Protein AF-A0AAU9XNC3-F1 (afdb_monomer)

Organism: NCBI:txid46732

Nearest PDB structures (foldseek):
  1m6x-assembly1_D  TM=5.503E-01  e=9.439E+00  Saccharomyces cerevisiae

Sequence (58 aa):
MGITREAALSVAVTSGWISDPATGMITPKKTELPQKEIPLTSEQELALLTDYVSFLEN

Radius of gyration: 22.18 Å; Cα contacts (8 Å, |Δi|>4): 28; chains: 1; bounding b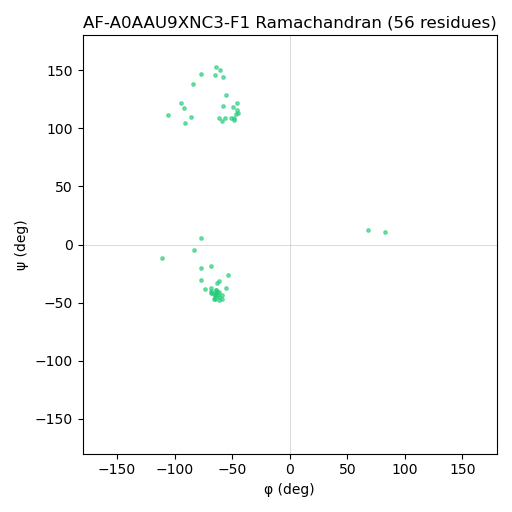ox: 48×37×47 Å

Structure (mmCIF, N/CA/C/O backbone):
data_AF-A0AAU9XNC3-F1
#
_entry.id   AF-A0AAU9XNC3-F1
#
loop_
_atom_site.group_PDB
_atom_site.id
_atom_site.type_symbol
_atom_site.label_atom_id
_atom_site.label_alt_id
_atom_site.label_comp_id
_atom_site.label_asym_id
_atom_site.label_entity_id
_atom_site.label_seq_id
_atom_site.pdbx_PDB_ins_code
_atom_site.Cartn_x
_atom_site.Cartn_y
_atom_site.Cartn_z
_atom_site.occupancy
_atom_site.B_iso_or_equiv
_atom_site.auth_seq_id
_atom_site.auth_comp_id
_atom_site.auth_asym_id
_atom_site.auth_atom_id
_atom_site.pdbx_PDB_model_num
ATOM 1 N N . MET A 1 1 ? 12.914 -22.575 -16.930 1.00 46.75 1 MET A N 1
ATOM 2 C CA . MET A 1 1 ? 13.277 -21.669 -18.039 1.00 46.75 1 MET A CA 1
ATOM 3 C C . MET A 1 1 ? 12.997 -20.262 -17.564 1.00 46.75 1 MET A C 1
ATOM 5 O O . MET A 1 1 ? 11.844 -19.947 -17.303 1.00 46.75 1 MET A O 1
ATOM 9 N N . GLY A 1 2 ? 14.064 -19.514 -17.284 1.00 58.84 2 GLY A N 1
ATOM 10 C CA . GLY A 1 2 ? 13.991 -18.176 -16.705 1.00 58.84 2 GLY A CA 1
ATOM 11 C C . GLY A 1 2 ? 13.315 -17.198 -17.657 1.00 58.84 2 GLY A C 1
ATOM 12 O O . GLY A 1 2 ? 13.431 -17.324 -18.874 1.00 58.84 2 GLY A O 1
ATOM 13 N N . ILE A 1 3 ? 12.577 -16.259 -17.077 1.00 74.00 3 ILE A N 1
ATOM 14 C CA . ILE A 1 3 ? 11.922 -15.167 -17.788 1.00 74.00 3 ILE A CA 1
ATOM 15 C C . ILE A 1 3 ? 12.987 -14.354 -18.551 1.00 74.00 3 ILE A C 1
ATOM 17 O O . ILE A 1 3 ? 14.120 -14.217 -18.081 1.00 74.00 3 ILE A O 1
ATOM 21 N N . THR A 1 4 ? 12.654 -13.847 -19.739 1.00 78.75 4 THR A N 1
ATOM 22 C CA . THR A 1 4 ? 13.579 -13.005 -20.510 1.00 78.75 4 THR A CA 1
ATOM 23 C C . THR A 1 4 ? 13.863 -11.708 -19.758 1.00 78.75 4 THR A C 1
ATOM 25 O O . THR A 1 4 ? 13.043 -11.246 -18.961 1.00 78.75 4 THR A O 1
ATOM 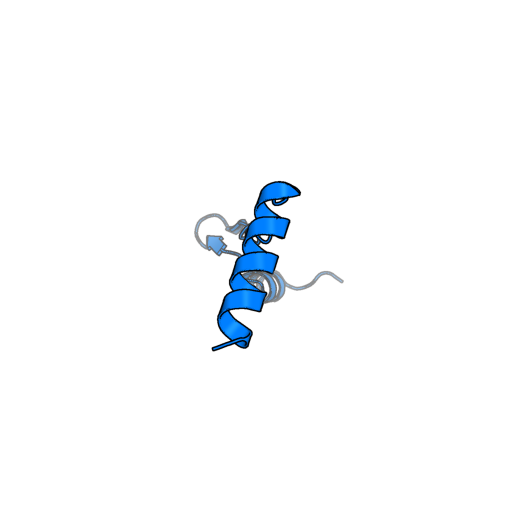28 N N . ARG A 1 5 ? 15.035 -11.106 -19.980 1.00 72.81 5 ARG A N 1
ATOM 29 C CA . ARG A 1 5 ? 15.453 -9.891 -19.263 1.00 72.81 5 ARG A CA 1
ATOM 30 C C . ARG A 1 5 ? 14.423 -8.771 -19.417 1.00 72.81 5 ARG A C 1
ATOM 32 O O . ARG A 1 5 ? 14.144 -8.046 -18.468 1.00 72.81 5 ARG A O 1
ATOM 39 N N . GLU A 1 6 ? 13.828 -8.677 -20.595 1.00 75.75 6 GLU A N 1
ATOM 40 C CA . GLU A 1 6 ? 12.812 -7.698 -20.963 1.00 75.75 6 GLU A CA 1
ATOM 41 C C . GLU A 1 6 ? 11.512 -7.938 -20.186 1.00 75.75 6 GLU A C 1
ATOM 43 O O . GLU A 1 6 ? 10.918 -6.997 -19.662 1.00 75.75 6 GLU A O 1
ATOM 48 N N . ALA A 1 7 ? 11.110 -9.204 -20.036 1.00 75.88 7 ALA A N 1
ATOM 49 C CA . ALA A 1 7 ? 9.949 -9.577 -19.236 1.00 75.88 7 ALA A CA 1
ATOM 50 C C . ALA A 1 7 ? 10.192 -9.325 -17.738 1.00 75.88 7 ALA A C 1
ATOM 52 O O . ALA A 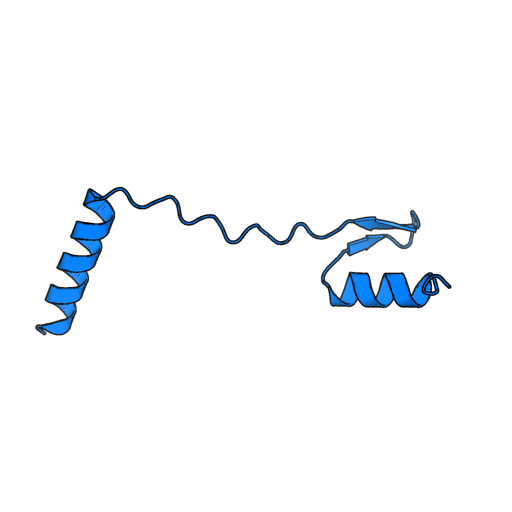1 7 ? 9.311 -8.807 -17.056 1.00 75.88 7 ALA A O 1
ATOM 53 N 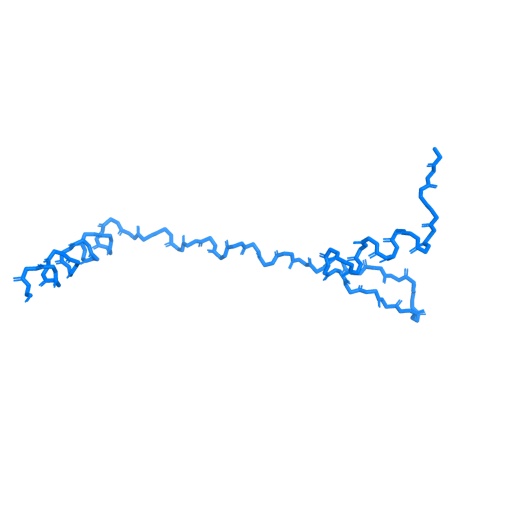N . ALA A 1 8 ? 11.396 -9.617 -17.233 1.00 71.69 8 ALA A N 1
ATOM 54 C CA . ALA A 1 8 ? 11.774 -9.325 -15.848 1.00 71.69 8 ALA A CA 1
ATOM 55 C C . ALA A 1 8 ? 11.743 -7.819 -15.556 1.00 71.69 8 ALA A C 1
ATOM 57 O O . ALA A 1 8 ? 11.217 -7.404 -14.525 1.00 71.69 8 ALA A O 1
ATOM 58 N N . LEU A 1 9 ? 12.268 -7.003 -16.475 1.00 74.44 9 LEU A N 1
ATOM 59 C CA . LEU A 1 9 ? 12.252 -5.545 -16.365 1.00 74.44 9 LEU A CA 1
ATOM 60 C C . LEU A 1 9 ? 10.827 -4.998 -16.402 1.00 74.44 9 LEU A C 1
ATOM 62 O O . LEU A 1 9 ? 10.478 -4.181 -15.555 1.00 74.44 9 LEU A O 1
ATOM 66 N N . SER A 1 10 ? 9.989 -5.483 -17.322 1.00 74.88 10 SER A N 1
ATOM 67 C CA . SER A 1 10 ? 8.583 -5.079 -17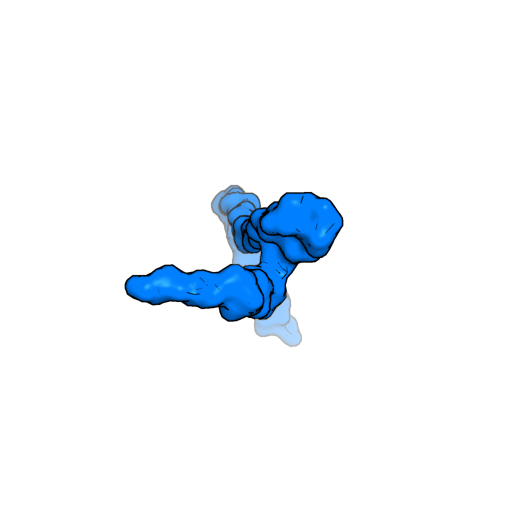.389 1.00 74.88 10 SER A CA 1
ATOM 68 C C . SER A 1 10 ? 7.852 -5.395 -16.087 1.00 74.88 10 SER A C 1
ATOM 70 O O . SER A 1 10 ? 7.179 -4.524 -15.549 1.00 74.88 10 SER A O 1
ATOM 72 N N . VAL A 1 11 ? 8.012 -6.607 -15.544 1.00 74.00 11 VAL A N 1
ATOM 73 C CA . VAL A 1 11 ? 7.375 -7.001 -14.277 1.00 74.00 11 VAL A CA 1
ATOM 74 C C . VAL A 1 11 ? 7.887 -6.150 -13.119 1.00 74.00 11 VAL A C 1
ATOM 76 O O . VAL A 1 11 ? 7.095 -5.721 -12.281 1.00 74.00 11 VAL A O 1
ATOM 79 N N . ALA A 1 12 ? 9.187 -5.862 -13.078 1.00 72.25 12 ALA A N 1
ATOM 80 C CA . ALA A 1 12 ? 9.777 -5.029 -12.043 1.00 72.25 12 ALA A CA 1
ATOM 81 C C . ALA A 1 12 ? 9.258 -3.583 -12.102 1.00 72.25 12 ALA A C 1
ATOM 83 O O . ALA A 1 12 ? 8.818 -3.057 -11.082 1.00 72.25 12 ALA A O 1
ATOM 84 N N . VAL A 1 13 ? 9.223 -2.966 -13.286 1.00 74.19 13 VAL A N 1
ATOM 85 C CA . VAL A 1 13 ? 8.691 -1.606 -13.481 1.00 74.19 13 VAL A CA 1
ATOM 86 C C . VAL A 1 13 ? 7.195 -1.547 -13.161 1.00 74.19 13 VAL A C 1
ATOM 88 O O . VAL A 1 13 ? 6.760 -0.633 -12.461 1.00 74.19 13 VAL A O 1
ATOM 91 N N . THR A 1 14 ? 6.404 -2.542 -13.580 1.00 72.69 14 THR A N 1
ATOM 92 C CA . THR A 1 14 ? 4.982 -2.656 -13.201 1.00 72.69 14 THR A CA 1
ATOM 93 C C . THR A 1 14 ? 4.803 -2.843 -11.691 1.00 72.69 14 THR A C 1
ATOM 95 O O . THR A 1 14 ? 3.859 -2.310 -11.117 1.00 72.69 14 THR A O 1
ATOM 98 N N . SER A 1 15 ? 5.738 -3.527 -11.028 1.00 69.75 15 SER A N 1
ATOM 99 C CA . SER A 1 15 ? 5.789 -3.665 -9.563 1.00 69.75 15 SER A CA 1
ATOM 100 C C . SER A 1 15 ? 6.328 -2.409 -8.860 1.00 69.75 15 SER A C 1
ATOM 102 O O . SER A 1 15 ? 6.541 -2.412 -7.648 1.00 69.75 15 SER A O 1
ATOM 104 N N . GLY A 1 16 ? 6.564 -1.328 -9.610 1.00 66.62 16 GLY A N 1
ATOM 105 C CA . GLY A 1 16 ? 7.006 -0.036 -9.100 1.00 66.62 16 GLY A CA 1
ATOM 106 C C . GLY A 1 16 ? 8.508 0.071 -8.857 1.00 66.62 16 GLY A C 1
ATOM 107 O O . GLY A 1 16 ? 8.932 1.031 -8.220 1.00 66.62 16 GLY A O 1
ATOM 108 N N . TRP A 1 17 ? 9.315 -0.886 -9.318 1.00 72.62 17 TRP A N 1
ATOM 109 C CA . TRP A 1 17 ? 10.770 -0.854 -9.176 1.00 72.62 17 TRP A CA 1
ATOM 110 C C . TRP A 1 17 ? 11.389 0.105 -10.194 1.00 72.62 17 TRP A C 1
ATOM 112 O O . TRP A 1 17 ? 10.896 0.256 -11.312 1.00 72.62 17 TRP A O 1
ATOM 122 N N . ILE A 1 18 ? 12.484 0.754 -9.805 1.00 72.38 18 ILE A N 1
ATOM 123 C CA . ILE A 1 18 ? 13.182 1.715 -10.658 1.00 72.38 18 ILE A CA 1
ATOM 124 C C . ILE A 1 18 ? 14.256 0.948 -11.425 1.00 72.38 18 ILE A C 1
ATOM 126 O O . ILE A 1 18 ? 15.162 0.369 -10.826 1.00 72.38 18 ILE A O 1
ATOM 130 N N . SER A 1 19 ? 14.142 0.913 -12.750 1.00 69.38 19 SER A N 1
ATOM 131 C CA . SER A 1 19 ? 15.176 0.348 -13.615 1.00 69.38 19 SER A CA 1
ATOM 132 C C . SER A 1 19 ? 16.108 1.455 -14.096 1.00 69.38 19 SER A C 1
ATOM 134 O O . SER A 1 19 ? 15.643 2.374 -14.771 1.00 69.38 19 SER A O 1
ATOM 136 N N . ASP A 1 20 ? 17.404 1.341 -13.813 1.00 72.31 20 ASP A N 1
ATOM 137 C CA . ASP A 1 20 ? 18.431 2.226 -14.361 1.00 72.31 20 ASP A CA 1
ATOM 138 C C . ASP A 1 20 ? 18.984 1.625 -15.668 1.00 72.31 20 ASP A C 1
ATOM 140 O O . ASP A 1 20 ? 19.769 0.668 -15.638 1.00 72.31 20 ASP A O 1
ATOM 144 N N . PRO A 1 21 ? 18.610 2.156 -16.850 1.00 65.00 21 PRO A N 1
ATOM 145 C CA . PRO A 1 21 ? 19.013 1.578 -18.133 1.00 65.00 21 PRO A CA 1
ATOM 146 C C . PRO A 1 21 ? 20.515 1.727 -18.424 1.00 65.00 21 PRO A C 1
ATOM 148 O O . PRO A 1 21 ? 21.046 0.989 -19.248 1.00 65.00 21 PRO A O 1
ATOM 151 N N . ALA A 1 22 ? 21.212 2.639 -17.738 1.00 64.19 22 ALA A N 1
ATOM 152 C CA . ALA A 1 22 ? 22.648 2.870 -17.910 1.00 64.19 22 ALA A CA 1
ATOM 153 C C . ALA A 1 22 ? 23.526 1.810 -17.220 1.00 64.19 22 ALA A C 1
ATOM 155 O O . ALA A 1 22 ? 24.617 1.506 -17.693 1.00 64.19 22 ALA A O 1
ATOM 156 N N . THR A 1 23 ? 23.059 1.236 -16.110 1.00 65.62 23 THR A N 1
ATOM 157 C CA . THR A 1 23 ? 23.816 0.258 -15.307 1.00 65.62 23 THR A CA 1
ATOM 158 C C . THR A 1 23 ? 23.226 -1.147 -15.396 1.00 65.62 23 THR A C 1
ATOM 160 O O . THR A 1 23 ? 23.854 -2.112 -14.966 1.00 65.62 23 THR A O 1
ATOM 163 N N . GLY A 1 24 ? 22.019 -1.285 -15.959 1.00 66.69 24 GLY A N 1
ATOM 164 C CA . GLY A 1 24 ? 21.288 -2.548 -15.998 1.00 66.69 24 GLY A CA 1
ATOM 165 C C . GLY A 1 24 ? 20.821 -3.018 -14.620 1.00 66.69 24 GLY A C 1
ATOM 166 O O . GLY A 1 24 ? 20.405 -4.169 -14.493 1.00 66.69 24 GLY A O 1
ATOM 167 N N . MET A 1 25 ? 20.897 -2.150 -13.608 1.00 69.75 25 MET A N 1
ATOM 168 C CA . MET A 1 25 ? 20.445 -2.428 -12.252 1.00 69.75 25 MET A CA 1
ATOM 169 C C . MET A 1 25 ? 18.951 -2.157 -12.137 1.00 69.75 25 MET A C 1
ATOM 171 O O . MET A 1 25 ? 18.430 -1.162 -12.643 1.00 69.75 25 MET A O 1
ATOM 175 N N . ILE A 1 26 ? 18.262 -3.054 -11.441 1.00 71.88 26 ILE A N 1
ATOM 176 C CA . ILE A 1 26 ? 16.894 -2.824 -11.009 1.00 71.88 26 ILE A CA 1
ATOM 177 C C . ILE A 1 26 ? 16.963 -2.551 -9.518 1.00 71.88 26 ILE A C 1
ATOM 179 O O . ILE A 1 26 ? 17.294 -3.443 -8.735 1.00 71.88 26 ILE A O 1
ATOM 183 N N . THR A 1 27 ? 16.673 -1.317 -9.133 1.00 73.00 27 THR A N 1
ATOM 184 C CA . THR A 1 27 ? 16.561 -0.954 -7.730 1.00 73.00 27 THR A CA 1
ATOM 185 C C . THR A 1 27 ? 15.132 -1.270 -7.306 1.00 73.00 27 THR A C 1
ATOM 187 O O . THR A 1 27 ? 14.204 -0.593 -7.769 1.00 73.00 27 THR A O 1
ATOM 190 N N . PRO A 1 28 ? 14.904 -2.295 -6.460 1.00 68.69 28 PRO A N 1
ATOM 191 C CA . PRO A 1 28 ? 13.580 -2.521 -5.919 1.00 68.69 28 PRO A CA 1
ATOM 192 C C . PRO A 1 28 ? 13.181 -1.249 -5.187 1.00 68.69 28 PRO A C 1
ATOM 194 O O . PRO A 1 28 ? 13.867 -0.815 -4.256 1.00 68.69 28 PRO A O 1
ATOM 197 N N . LYS A 1 29 ? 12.088 -0.621 -5.627 1.00 65.12 29 LYS A N 1
ATOM 198 C CA . LYS A 1 29 ? 11.469 0.428 -4.828 1.00 65.12 29 LYS A CA 1
ATOM 199 C C . LYS A 1 29 ? 11.075 -0.296 -3.559 1.00 65.12 29 LYS A C 1
ATOM 201 O O . LYS A 1 29 ? 10.226 -1.183 -3.612 1.00 65.12 29 LYS A O 1
ATOM 206 N N . LYS A 1 30 ? 11.780 -0.011 -2.458 1.00 57.28 30 LYS A N 1
ATOM 207 C CA . LYS A 1 30 ? 11.341 -0.424 -1.131 1.00 57.28 30 LYS A CA 1
ATOM 208 C C . LYS A 1 30 ? 9.890 0.010 -1.093 1.00 57.28 30 LYS A C 1
ATOM 210 O O . LYS A 1 30 ? 9.634 1.211 -1.106 1.00 57.28 30 LYS A O 1
ATOM 215 N N . THR A 1 31 ? 8.968 -0.950 -1.162 1.00 53.91 31 THR A N 1
ATOM 216 C CA . THR A 1 31 ? 7.600 -0.737 -0.724 1.00 53.91 31 THR A CA 1
ATOM 217 C C . THR A 1 31 ? 7.796 -0.018 0.587 1.00 53.91 31 THR A C 1
ATOM 219 O O . THR A 1 31 ? 8.477 -0.564 1.461 1.00 53.91 31 THR A O 1
ATOM 222 N N . GLU A 1 32 ? 7.404 1.253 0.653 1.00 52.28 32 GLU A N 1
ATOM 223 C CA . GLU A 1 32 ? 7.388 1.950 1.923 1.00 52.28 32 GLU A CA 1
ATOM 224 C C . GLU A 1 32 ? 6.614 0.992 2.808 1.00 52.28 32 GLU A C 1
ATOM 226 O O . GLU A 1 32 ? 5.460 0.678 2.509 1.00 52.28 32 GLU A O 1
ATOM 231 N N . LEU A 1 33 ? 7.327 0.356 3.750 1.00 53.34 33 LEU A N 1
ATOM 232 C CA . LEU A 1 33 ? 6.700 -0.509 4.732 1.00 53.34 33 LEU A CA 1
ATOM 233 C C . LEU A 1 33 ? 5.518 0.325 5.192 1.00 53.34 33 LEU A C 1
ATOM 235 O O . LEU A 1 33 ? 5.796 1.478 5.548 1.00 53.34 33 LEU A O 1
ATOM 239 N N . PRO A 1 34 ? 4.263 -0.164 5.071 1.00 56.47 34 PRO A N 1
ATOM 240 C CA . PRO A 1 34 ? 3.108 0.618 5.491 1.00 56.47 34 PRO A CA 1
ATOM 241 C C . PRO A 1 34 ? 3.500 1.131 6.855 1.00 56.47 34 PRO A C 1
ATOM 243 O O . PRO A 1 34 ? 3.854 0.290 7.690 1.00 56.47 34 PRO A O 1
ATOM 246 N N . GLN A 1 35 ? 3.690 2.459 6.956 1.00 53.94 35 GLN A N 1
ATOM 247 C CA . GLN A 1 35 ? 4.402 3.076 8.070 1.00 53.94 35 GLN A CA 1
ATOM 248 C C . GLN A 1 35 ? 3.784 2.443 9.284 1.00 53.94 35 GLN A C 1
ATOM 250 O O . GLN A 1 35 ? 2.584 2.604 9.472 1.00 53.94 35 GLN A O 1
ATOM 255 N N . LYS A 1 36 ? 4.550 1.570 9.952 1.00 51.72 36 LYS A N 1
ATOM 256 C CA . LYS A 1 36 ? 3.997 0.700 10.979 1.00 51.72 36 LYS A CA 1
ATOM 257 C C . LYS A 1 36 ? 3.419 1.692 11.955 1.00 51.72 36 LYS A C 1
ATOM 259 O O . LYS A 1 36 ? 4.220 2.446 12.514 1.00 51.72 36 LYS A O 1
ATOM 264 N N . GLU A 1 37 ? 2.087 1.800 11.981 1.00 58.84 37 GLU A N 1
ATOM 265 C CA . GLU A 1 37 ? 1.413 2.858 12.718 1.00 58.84 3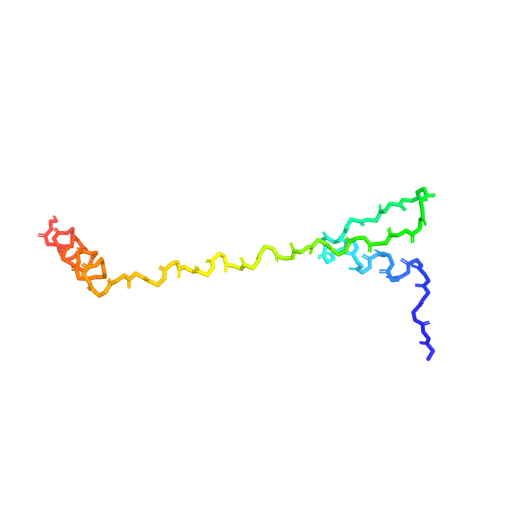7 GLU A CA 1
ATOM 266 C C . GLU A 1 37 ? 2.059 2.808 14.083 1.00 58.84 37 GLU A C 1
ATOM 268 O O . GLU A 1 37 ? 2.157 1.724 14.670 1.00 58.84 37 GLU A O 1
ATOM 273 N N . ILE A 1 38 ? 2.711 3.915 14.459 1.00 62.38 38 ILE A N 1
ATOM 274 C CA . ILE A 1 38 ? 3.407 4.020 15.736 1.00 62.38 38 ILE A CA 1
ATOM 275 C C . ILE A 1 38 ? 2.399 3.459 16.725 1.00 62.38 38 ILE A C 1
ATOM 277 O O . ILE A 1 38 ? 1.299 4.012 16.738 1.00 62.38 38 ILE A O 1
ATOM 281 N N . PRO A 1 39 ? 2.681 2.329 17.408 1.00 62.22 39 PRO A N 1
ATOM 282 C CA . PRO A 1 39 ? 1.660 1.662 18.193 1.00 62.22 39 PRO A CA 1
ATOM 283 C C . PRO A 1 39 ? 1.150 2.711 19.161 1.00 62.22 39 PRO A C 1
ATOM 285 O O . PRO A 1 39 ? 1.920 3.187 20.001 1.00 62.22 39 PRO A O 1
ATOM 288 N N . LEU A 1 40 ? -0.083 3.164 18.921 1.00 61.94 40 LEU A N 1
ATOM 289 C CA . LEU A 1 40 ? -0.686 4.225 19.700 1.00 61.94 40 LEU A CA 1
ATOM 290 C C . LEU A 1 40 ? -0.608 3.730 21.136 1.00 61.94 40 LEU A C 1
ATOM 292 O O . LEU A 1 40 ? -0.914 2.569 21.425 1.00 61.94 40 LEU A O 1
ATOM 296 N N . THR A 1 41 ? -0.082 4.556 22.035 1.00 75.88 41 THR A N 1
ATOM 297 C CA . THR A 1 41 ? -0.092 4.160 23.441 1.00 75.88 41 THR A CA 1
ATOM 298 C C . THR A 1 41 ? -1.553 3.979 23.852 1.00 75.88 41 THR A C 1
ATOM 300 O O . THR A 1 41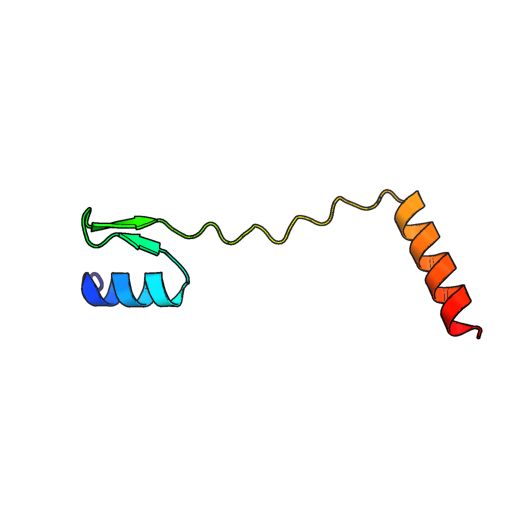 ? -2.433 4.646 23.308 1.00 75.88 41 THR A O 1
ATOM 303 N N . SER A 1 42 ? -1.843 3.096 24.810 1.00 76.44 42 SER A N 1
ATOM 304 C CA . SER A 1 42 ? -3.234 2.839 25.223 1.00 76.44 42 SER A CA 1
ATOM 305 C C . SER A 1 42 ? -3.987 4.123 25.613 1.00 76.44 42 SER A C 1
ATOM 307 O O . SER A 1 42 ? -5.200 4.207 25.471 1.00 76.44 42 SER A O 1
ATOM 309 N N . GLU A 1 43 ? -3.262 5.156 26.052 1.00 80.38 43 GLU A N 1
ATOM 310 C CA . GLU A 1 43 ? -3.792 6.497 26.318 1.00 80.38 43 GLU A CA 1
ATOM 311 C C . GLU A 1 43 ? -4.230 7.243 25.044 1.00 80.38 43 GLU A C 1
ATOM 313 O O . GLU A 1 43 ? -5.284 7.875 25.035 1.00 80.38 43 GLU A O 1
ATOM 318 N N . GLN A 1 44 ? -3.453 7.158 23.959 1.00 81.31 44 GLN A N 1
ATOM 319 C CA . GLN A 1 44 ? -3.785 7.776 22.670 1.00 81.31 44 GLN A CA 1
ATOM 320 C C . GLN A 1 44 ? -4.994 7.099 22.010 1.00 81.31 44 GLN A C 1
ATOM 322 O O . GLN A 1 44 ? -5.836 7.784 21.433 1.00 81.31 44 GLN A O 1
ATOM 327 N N . GLU A 1 45 ? -5.120 5.775 22.138 1.00 80.56 45 GLU A N 1
ATOM 328 C CA . GLU A 1 45 ? -6.293 5.028 21.660 1.00 80.56 45 GLU A CA 1
ATOM 329 C C . GLU A 1 45 ? -7.568 5.419 22.427 1.00 80.56 45 GLU A C 1
ATOM 331 O O . GLU A 1 45 ? -8.619 5.635 21.821 1.00 80.56 45 GLU A O 1
ATOM 336 N N . LEU A 1 46 ? -7.478 5.569 23.75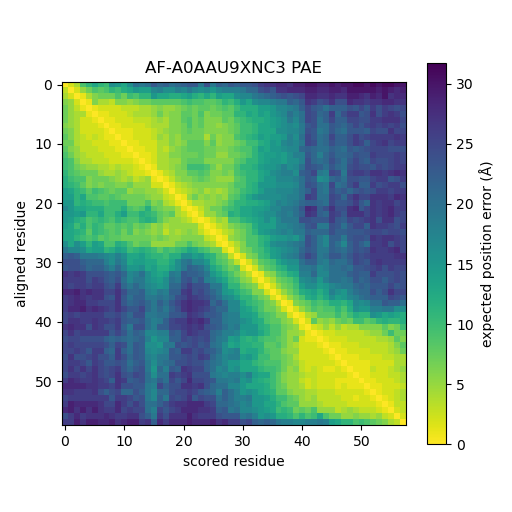6 1.00 84.81 46 LEU A N 1
ATOM 337 C CA . LEU A 1 46 ? -8.601 6.008 24.593 1.00 84.81 46 LEU A CA 1
ATOM 338 C C . LEU A 1 46 ? -9.052 7.438 24.271 1.00 84.81 46 LEU A C 1
ATOM 340 O O . LEU A 1 46 ? -10.257 7.703 24.250 1.00 84.81 46 LEU A O 1
ATOM 344 N N . ALA A 1 47 ? -8.112 8.347 23.996 1.00 85.69 47 ALA A N 1
ATOM 345 C CA . ALA A 1 47 ? -8.430 9.708 23.568 1.00 85.69 47 ALA A CA 1
ATOM 346 C C . ALA A 1 47 ? -9.203 9.708 22.238 1.00 85.69 47 ALA A C 1
ATOM 348 O O . ALA A 1 47 ? -10.273 10.303 22.155 1.00 85.69 47 ALA A O 1
ATOM 349 N N . LEU A 1 48 ? -8.733 8.946 21.243 1.00 84.19 48 LEU A N 1
ATOM 350 C CA . LEU A 1 48 ? -9.411 8.781 19.950 1.00 84.19 48 LEU A CA 1
ATOM 351 C C . LEU A 1 48 ? -10.828 8.207 20.087 1.00 84.19 48 LEU A C 1
ATOM 353 O O . LEU A 1 48 ? -11.753 8.691 19.437 1.00 84.19 48 LEU A O 1
ATOM 357 N N . LEU A 1 49 ? -11.014 7.191 20.935 1.00 86.31 49 LEU A N 1
ATOM 358 C CA . LEU A 1 49 ? -12.335 6.608 21.195 1.00 86.31 49 LEU A CA 1
ATOM 359 C C . LEU A 1 49 ? -13.281 7.614 21.859 1.00 86.31 49 LEU A C 1
ATOM 361 O O . LEU A 1 49 ? -14.459 7.671 21.508 1.00 86.31 49 LEU A O 1
ATOM 365 N N . THR A 1 50 ? -12.762 8.418 22.787 1.00 87.62 50 THR A N 1
ATOM 366 C CA . THR A 1 50 ? -13.533 9.466 23.471 1.00 87.62 50 THR A CA 1
ATOM 367 C C . THR A 1 50 ? -13.962 10.554 22.488 1.00 87.62 50 THR A C 1
ATOM 369 O O . THR A 1 50 ? -15.144 10.902 22.435 1.00 87.62 50 THR A O 1
ATOM 372 N N . ASP A 1 51 ? -13.034 11.027 21.656 1.00 86.75 51 ASP A N 1
ATOM 373 C CA . ASP A 1 51 ? -13.315 12.025 20.623 1.00 86.75 51 ASP A CA 1
ATOM 374 C C . ASP A 1 51 ? -14.342 11.494 19.609 1.00 86.75 51 ASP A C 1
ATOM 376 O O . ASP A 1 51 ? -15.278 12.207 19.244 1.00 86.75 51 ASP A O 1
ATOM 380 N N . TYR A 1 52 ? -14.236 10.224 19.207 1.00 89.25 52 TYR A N 1
ATOM 381 C CA . TYR A 1 52 ? -15.173 9.606 18.268 1.00 89.25 52 TYR A CA 1
ATOM 382 C C . TYR A 1 52 ? -16.599 9.496 18.824 1.00 89.25 52 TYR A C 1
ATOM 384 O O . TYR A 1 52 ? -17.555 9.817 18.118 1.00 89.25 52 TYR A O 1
ATOM 392 N N . VAL A 1 53 ? -16.760 9.094 20.090 1.00 86.50 53 VAL A N 1
ATOM 393 C CA . VAL A 1 53 ? -18.078 9.073 20.751 1.00 86.50 53 VAL A CA 1
ATOM 394 C C . VAL A 1 53 ? -18.659 10.484 20.821 1.00 86.50 53 VAL A C 1
ATOM 396 O O . VAL A 1 53 ? -19.805 10.687 20.431 1.00 86.50 53 VAL A O 1
ATOM 399 N N . SER A 1 54 ? -17.848 11.472 21.213 1.00 84.06 54 SER A N 1
ATOM 400 C CA . SER A 1 54 ? -18.292 12.869 21.297 1.00 84.06 54 SER A CA 1
ATOM 401 C C . SER A 1 54 ? -18.738 13.450 19.948 1.00 84.06 54 SER A C 1
ATOM 403 O O . SER A 1 54 ? -19.627 14.299 19.895 1.00 84.06 54 SER A O 1
ATOM 405 N N . PHE A 1 55 ? -18.141 12.985 18.846 1.00 85.75 55 PHE A N 1
ATOM 406 C CA . PHE A 1 55 ? -18.520 13.384 17.494 1.00 85.75 55 PHE A CA 1
ATOM 407 C C . PHE A 1 55 ? -19.850 12.761 17.053 1.00 85.75 55 PHE A C 1
ATOM 409 O O . PHE A 1 55 ? -20.625 13.430 16.379 1.00 85.75 55 PHE A O 1
ATOM 416 N N . LEU A 1 56 ? -20.120 11.504 17.420 1.00 87.81 56 LEU A N 1
ATOM 417 C CA . LEU A 1 56 ? -21.359 10.804 17.054 1.00 87.81 56 LEU A CA 1
ATOM 418 C C . LEU A 1 56 ? -22.582 11.228 17.878 1.00 87.81 56 LEU A C 1
ATOM 420 O O . LEU A 1 56 ? -23.710 10.973 17.462 1.00 87.81 56 LEU A O 1
ATOM 424 N N . GLU A 1 57 ? -22.368 11.816 19.053 1.00 75.75 57 GLU A N 1
ATOM 425 C CA . GLU A 1 57 ? -23.443 12.301 19.925 1.00 75.75 57 GLU A CA 1
ATOM 426 C C . GLU A 1 57 ? -23.967 13.705 19.546 1.00 75.75 57 GLU A C 1
ATOM 428 O O . GLU A 1 57 ? -24.953 14.153 20.136 1.00 75.75 57 GLU A O 1
ATOM 433 N N . ASN A 1 58 ? -23.358 14.374 18.555 1.00 55.75 58 ASN A N 1
ATOM 434 C CA . ASN A 1 58 ? -23.831 15.632 17.949 1.00 55.75 58 ASN A CA 1
ATOM 435 C C . ASN A 1 58 ? -24.497 15.408 16.584 1.00 55.75 58 ASN A C 1
ATOM 437 O O . ASN A 1 58 ? -25.329 16.267 16.208 1.00 55.75 58 ASN A O 1
#

Mean predicted aligned error: 14.91 Å

Solvent-accessible surface area (backbone atoms only — not comparable to full-atom values): 36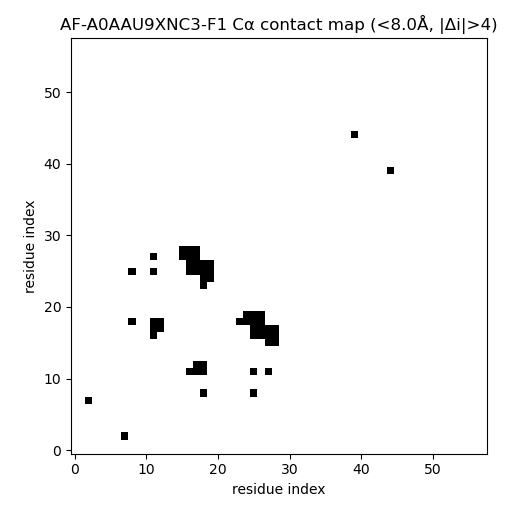89 Å² total; per-residue (Å²): 134,82,76,53,72,68,57,50,49,50,53,36,46,74,72,59,22,49,70,43,85,90,77,74,46,70,48,71,50,71,69,72,64,73,71,72,69,71,76,66,50,75,67,55,52,50,50,52,53,51,53,51,52,61,59,72,76,108

Foldseek 3Di:
DDDDLVRVVVVQVVQVWDQDPVVRDTHRPPPPPPVPPPPQPPVNVVVVVVVVVVVVVD

Secondary structure (DSSP, 8-state):
-PPPHHHHHHHHHHTTPEEETTTTEEE--------------HHHHHHHHHHHHHHHT-

pLDDT: mean 71.19, std 10.74, range [46.75, 89.25]